Protein AF-A0A934R4I8-F1 (afdb_monomer)

Foldseek 3Di:
DDPPPPVPDDDPCPVLADPDLVQLVVLLVQCVVCDLQRDDPSSLLSNLLSLCLVPVPDDLVCLVVCPVRPCSVVSSVNLVVCCVVPVDDPSSSTSNVNSVVSVVPPPPDDDPPD

pLDDT: mean 83.49, std 18.14, range [32.69, 98.0]

Structure (mmCIF, N/CA/C/O backbone):
data_AF-A0A934R4I8-F1
#
_entry.id   AF-A0A934R4I8-F1
#
loop_
_atom_site.group_PDB
_atom_site.id
_atom_site.type_symbol
_atom_site.label_atom_id
_atom_site.label_alt_id
_atom_site.label_comp_id
_atom_site.label_asym_id
_atom_site.label_entity_id
_atom_site.label_seq_id
_atom_site.pdbx_PDB_ins_code
_atom_site.Cartn_x
_atom_site.Cartn_y
_atom_site.Cartn_z
_atom_site.occupancy
_atom_site.B_iso_or_equiv
_atom_site.auth_seq_id
_atom_site.auth_comp_id
_atom_site.auth_asym_id
_atom_site.auth_atom_id
_atom_site.pdbx_PDB_model_num
ATOM 1 N N . MET A 1 1 ? 13.982 -26.666 -5.614 1.00 43.94 1 MET A N 1
ATOM 2 C CA . MET A 1 1 ? 12.630 -26.105 -5.799 1.00 43.94 1 MET A CA 1
ATOM 3 C C . MET A 1 1 ? 12.292 -26.283 -7.261 1.00 43.94 1 MET A C 1
ATOM 5 O O . MET A 1 1 ? 13.186 -26.115 -8.076 1.00 43.94 1 MET A O 1
ATOM 9 N N . ASN A 1 2 ? 11.103 -26.797 -7.556 1.00 41.75 2 ASN A N 1
ATOM 10 C CA . ASN A 1 2 ? 10.702 -27.191 -8.901 1.00 41.75 2 ASN A CA 1
ATOM 11 C C . ASN A 1 2 ? 10.018 -25.976 -9.545 1.00 41.75 2 ASN A C 1
ATOM 13 O O . ASN A 1 2 ? 8.964 -25.569 -9.071 1.00 41.75 2 ASN A O 1
ATOM 17 N N . ASP A 1 3 ? 10.606 -25.397 -10.591 1.00 49.47 3 ASP A N 1
ATOM 18 C CA . ASP A 1 3 ? 10.116 -24.167 -11.247 1.00 49.47 3 ASP A CA 1
ATOM 19 C C . ASP A 1 3 ? 8.750 -24.338 -11.954 1.00 49.47 3 ASP A C 1
ATOM 21 O O . ASP A 1 3 ? 8.193 -23.390 -12.493 1.00 49.47 3 ASP A O 1
ATOM 25 N N . GLN A 1 4 ? 8.193 -25.554 -11.945 1.00 43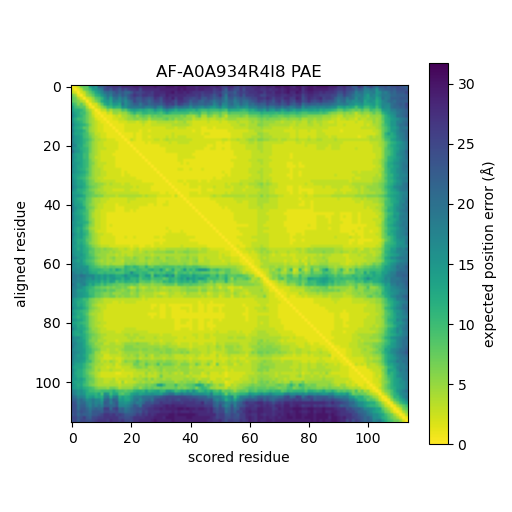.81 4 GLN A N 1
ATOM 26 C CA . GLN A 1 4 ? 6.955 -25.930 -12.630 1.00 43.81 4 GLN A CA 1
ATOM 27 C C . GLN A 1 4 ? 5.673 -25.622 -11.830 1.00 43.81 4 GLN A C 1
ATOM 29 O O . GLN A 1 4 ? 4.588 -25.686 -12.391 1.00 43.81 4 GLN A O 1
ATOM 34 N N . GLU A 1 5 ? 5.766 -25.345 -10.525 1.00 46.28 5 GLU A N 1
ATOM 35 C CA . GLU A 1 5 ? 4.587 -25.283 -9.636 1.00 46.28 5 GLU A CA 1
ATOM 36 C C . GLU A 1 5 ? 3.866 -23.919 -9.636 1.00 46.28 5 GLU A C 1
ATOM 38 O O . GLU A 1 5 ? 2.797 -23.793 -9.046 1.00 46.28 5 GLU A O 1
ATOM 43 N N . TYR A 1 6 ? 4.426 -22.902 -10.303 1.00 50.75 6 TYR A N 1
ATOM 44 C CA . TYR A 1 6 ? 3.943 -21.515 -10.230 1.00 50.75 6 TYR A CA 1
ATOM 45 C C . TYR A 1 6 ? 3.342 -20.956 -11.525 1.00 50.75 6 TYR A C 1
ATOM 47 O O . TYR A 1 6 ? 2.751 -19.880 -11.472 1.00 50.75 6 TYR A O 1
ATOM 55 N N . ASP A 1 7 ? 3.424 -21.669 -12.655 1.00 53.38 7 ASP A N 1
ATOM 56 C CA . ASP A 1 7 ? 2.754 -21.252 -13.906 1.00 53.38 7 ASP A CA 1
ATOM 57 C C . ASP A 1 7 ? 1.212 -21.292 -13.757 1.00 53.38 7 ASP A C 1
ATOM 59 O O . ASP A 1 7 ? 0.489 -20.561 -14.427 1.00 53.38 7 ASP A O 1
ATOM 63 N N . ASP A 1 8 ? 0.717 -22.077 -12.789 1.00 59.97 8 ASP A N 1
ATOM 64 C CA . ASP A 1 8 ? -0.704 -22.214 -12.440 1.00 59.97 8 ASP A CA 1
ATOM 65 C C . ASP A 1 8 ? -1.106 -21.454 -11.155 1.00 59.97 8 ASP A C 1
ATOM 67 O O . ASP A 1 8 ? -2.244 -21.584 -10.691 1.00 59.97 8 ASP A O 1
ATOM 71 N N . HIS A 1 9 ? -0.205 -20.680 -10.531 1.00 68.38 9 HIS A N 1
ATOM 72 C CA . HIS A 1 9 ? -0.544 -19.965 -9.296 1.00 68.38 9 HIS A CA 1
ATOM 73 C C . HIS A 1 9 ? -1.458 -18.773 -9.599 1.00 68.38 9 HIS A C 1
ATOM 75 O O . HIS A 1 9 ? -1.031 -17.746 -10.125 1.00 68.38 9 HIS A O 1
ATOM 81 N N . ILE A 1 10 ? -2.733 -18.922 -9.246 1.00 76.44 10 ILE A N 1
ATOM 82 C CA . ILE A 1 10 ? -3.728 -17.852 -9.283 1.00 76.44 10 ILE A CA 1
ATOM 83 C C . ILE A 1 10 ? -3.606 -17.072 -7.967 1.00 76.44 10 ILE A C 1
ATOM 85 O O . ILE A 1 10 ? -3.828 -17.683 -6.919 1.00 76.44 10 ILE A O 1
ATOM 89 N N . PRO A 1 11 ? -3.276 -15.766 -8.003 1.00 83.25 11 PRO A N 1
ATOM 90 C CA . PRO A 1 11 ? -3.239 -14.952 -6.796 1.00 83.25 11 PRO A CA 1
ATOM 91 C C . PRO A 1 11 ? -4.595 -14.932 -6.091 1.00 83.25 11 PRO A C 1
ATOM 93 O O . PRO A 1 11 ? -5.638 -14.989 -6.750 1.00 83.25 11 PRO A O 1
ATOM 96 N N . GLU A 1 12 ? -4.592 -14.803 -4.770 1.00 86.44 12 GLU A N 1
ATOM 97 C CA . GLU A 1 12 ? -5.811 -14.663 -3.970 1.00 86.44 12 GLU A CA 1
ATOM 98 C C . GLU A 1 12 ? -6.477 -13.298 -4.201 1.00 86.44 12 GLU A C 1
ATOM 100 O O . GLU A 1 12 ? -7.707 -13.210 -4.221 1.00 86.44 12 GLU A O 1
ATOM 105 N N . HIS A 1 13 ? -5.672 -12.260 -4.464 1.00 89.56 13 HIS A N 1
ATOM 106 C CA . HIS A 1 13 ? -6.137 -10.888 -4.709 1.00 89.56 13 HIS A CA 1
ATOM 107 C C . HIS A 1 13 ? -5.621 -10.294 -6.033 1.00 89.56 13 HIS A C 1
ATOM 109 O O . HIS A 1 13 ? -4.890 -9.292 -6.040 1.00 89.56 13 HIS A O 1
ATOM 115 N N . PRO A 1 14 ? -5.984 -10.868 -7.195 1.00 90.38 14 PRO A N 1
ATOM 116 C CA . PRO A 1 14 ? -5.506 -10.388 -8.490 1.00 90.38 14 PRO A CA 1
ATOM 117 C C . PRO A 1 14 ? -5.951 -8.947 -8.792 1.00 90.38 14 PRO A C 1
ATOM 119 O O . PRO A 1 14 ? -5.291 -8.244 -9.552 1.00 90.38 14 PRO A O 1
ATOM 122 N N . GLU A 1 15 ? -7.042 -8.473 -8.186 1.00 92.62 15 GLU A N 1
ATOM 123 C CA . GLU A 1 15 ? -7.557 -7.108 -8.325 1.00 92.62 15 GLU A CA 1
ATOM 124 C C . GLU A 1 15 ? -6.673 -6.029 -7.677 1.00 92.62 15 GLU A C 1
ATOM 126 O O . GLU A 1 15 ? -6.759 -4.850 -8.047 1.00 92.62 15 GLU A O 1
ATOM 131 N N . LEU A 1 16 ? -5.835 -6.422 -6.713 1.00 94.88 16 LEU A N 1
ATOM 132 C CA . LEU A 1 16 ? -4.921 -5.528 -6.002 1.00 94.88 16 LEU A CA 1
ATOM 133 C C . LEU A 1 16 ? -3.531 -5.473 -6.651 1.00 94.88 16 LEU A C 1
ATOM 135 O O . LEU A 1 16 ? -2.765 -4.546 -6.384 1.00 94.88 16 LEU A O 1
ATOM 139 N N . ILE A 1 17 ? -3.206 -6.432 -7.521 1.00 93.25 17 ILE A N 1
ATOM 140 C CA . ILE A 1 17 ? -1.904 -6.542 -8.178 1.00 93.25 17 ILE A CA 1
ATOM 141 C C . ILE A 1 17 ? -1.885 -5.673 -9.448 1.00 93.25 17 ILE A C 1
ATOM 143 O O . ILE A 1 17 ? -2.664 -5.914 -10.370 1.00 93.25 17 ILE A O 1
ATOM 147 N N . PRO A 1 18 ? -0.979 -4.681 -9.563 1.00 93.81 18 PRO A N 1
ATOM 148 C CA . PRO A 1 18 ? -0.847 -3.906 -10.793 1.00 93.81 18 PRO A CA 1
ATOM 149 C C . PRO A 1 18 ? -0.369 -4.772 -11.966 1.00 93.81 18 PRO A C 1
ATOM 151 O O . PRO A 1 18 ? 0.546 -5.587 -11.820 1.00 93.81 18 PRO A O 1
ATOM 154 N N . GLY A 1 19 ? -0.914 -4.534 -13.160 1.00 90.00 19 GLY A N 1
ATOM 155 C CA . GLY A 1 19 ? -0.504 -5.239 -14.377 1.00 90.00 19 GLY A CA 1
ATOM 156 C C . GLY A 1 19 ? 0.813 -4.729 -14.969 1.00 90.00 19 GLY A C 1
ATOM 157 O O . GLY A 1 19 ? 1.447 -5.416 -15.767 1.00 90.00 19 GLY A O 1
ATOM 158 N N . ASN A 1 20 ? 1.236 -3.511 -14.618 1.00 90.62 20 ASN A N 1
ATOM 159 C CA . ASN A 1 20 ? 2.510 -2.941 -15.051 1.00 90.62 20 ASN A CA 1
ATOM 160 C C . ASN A 1 20 ? 2.961 -1.770 -14.161 1.00 90.62 20 ASN A C 1
ATOM 162 O O . ASN A 1 20 ? 2.230 -1.267 -13.307 1.00 90.62 20 ASN A O 1
ATOM 166 N N . ARG A 1 21 ? 4.177 -1.278 -14.429 1.00 93.38 21 ARG A N 1
ATOM 167 C CA . ARG A 1 21 ? 4.795 -0.177 -13.681 1.00 93.38 21 ARG A CA 1
ATOM 168 C C . ARG A 1 21 ? 4.017 1.141 -13.758 1.00 93.38 21 ARG A C 1
ATOM 170 O O . ARG A 1 21 ? 3.999 1.879 -12.776 1.00 93.38 21 ARG A O 1
ATOM 177 N N . ALA A 1 22 ? 3.400 1.459 -14.897 1.00 95.38 22 ALA A N 1
ATOM 178 C CA . ALA A 1 22 ? 2.635 2.698 -15.043 1.00 95.38 22 ALA A CA 1
ATOM 179 C C . ALA A 1 22 ? 1.361 2.656 -14.189 1.00 95.38 22 ALA A C 1
ATOM 181 O O . ALA A 1 22 ? 1.078 3.612 -13.469 1.00 95.38 22 ALA A O 1
ATOM 182 N N . GLU A 1 23 ? 0.644 1.531 -14.200 1.00 95.94 23 GLU A N 1
ATOM 183 C CA . GLU A 1 23 ? -0.511 1.314 -13.328 1.00 95.94 23 GLU A CA 1
ATOM 184 C C . GLU A 1 23 ? -0.128 1.378 -11.845 1.00 95.94 23 GLU A C 1
ATOM 186 O O . GLU A 1 23 ? -0.816 2.039 -11.068 1.00 95.94 23 GLU A O 1
ATOM 191 N N . ALA A 1 24 ? 0.995 0.766 -11.455 1.00 95.94 24 ALA A N 1
ATOM 1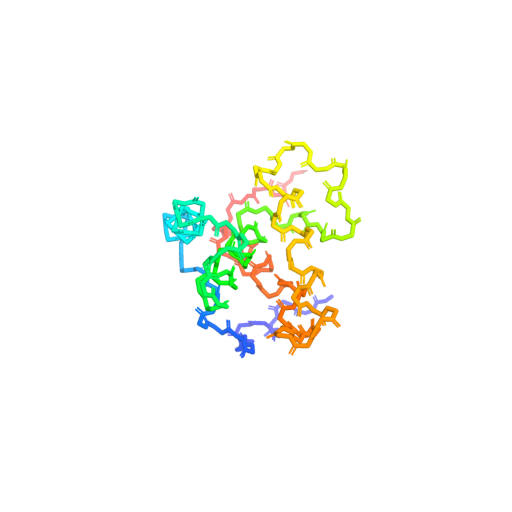92 C CA . ALA A 1 24 ? 1.466 0.815 -10.074 1.00 95.94 24 ALA A CA 1
ATOM 193 C C . ALA A 1 24 ? 1.702 2.265 -9.606 1.00 95.94 24 ALA A C 1
ATOM 195 O O . ALA A 1 24 ? 1.202 2.678 -8.559 1.00 95.94 24 ALA A O 1
ATOM 196 N N . HIS A 1 25 ? 2.381 3.086 -10.417 1.00 96.69 25 HIS A N 1
ATOM 197 C CA . HIS A 1 25 ? 2.573 4.506 -10.105 1.00 96.69 25 HIS A CA 1
ATOM 198 C C . HIS A 1 25 ? 1.257 5.296 -10.057 1.00 96.69 25 HIS A C 1
ATOM 200 O O . HIS A 1 25 ? 1.126 6.193 -9.220 1.00 96.69 25 HIS A O 1
ATOM 206 N N . LEU A 1 26 ? 0.280 4.973 -10.912 1.00 97.75 26 LEU A N 1
ATOM 207 C CA . LEU A 1 26 ? -1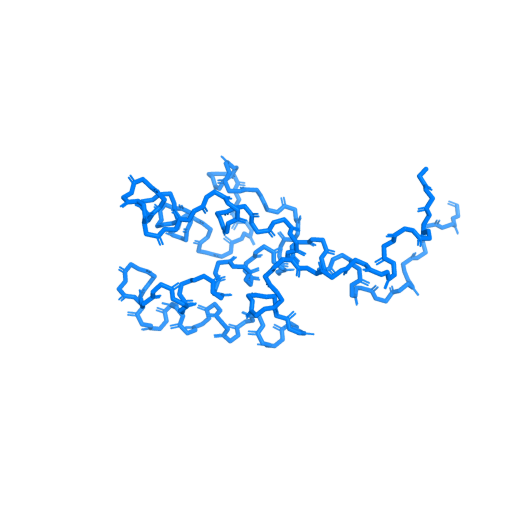.045 5.599 -10.876 1.00 97.75 26 LEU A CA 1
ATOM 208 C C . LEU A 1 26 ? -1.797 5.257 -9.586 1.00 97.75 26 LEU A C 1
ATOM 210 O O . LEU A 1 26 ? -2.387 6.154 -8.989 1.00 97.75 26 LEU A O 1
ATOM 214 N N . CYS A 1 27 ? -1.733 4.005 -9.126 1.00 97.44 27 CYS A N 1
ATOM 215 C CA . CYS A 1 27 ? -2.355 3.585 -7.869 1.00 97.44 27 CYS A CA 1
ATOM 216 C C . CYS A 1 27 ? -1.765 4.349 -6.675 1.00 97.44 27 CYS A C 1
ATOM 218 O O . CYS A 1 27 ? -2.513 4.949 -5.906 1.00 97.44 27 CYS A O 1
ATOM 220 N N . VAL A 1 28 ? -0.430 4.417 -6.573 1.00 97.31 28 VAL A N 1
ATOM 221 C CA . VAL A 1 28 ? 0.248 5.204 -5.525 1.00 97.31 28 VAL A CA 1
ATOM 222 C C . VAL A 1 28 ? -0.161 6.678 -5.600 1.00 97.31 28 VAL A C 1
ATOM 224 O O . VAL A 1 28 ? -0.533 7.278 -4.592 1.00 97.31 28 VAL A O 1
ATOM 227 N N . SER A 1 29 ? -0.153 7.254 -6.803 1.00 97.31 29 SER A N 1
ATOM 228 C CA . SER A 1 29 ? -0.509 8.662 -7.009 1.00 97.31 29 SER A CA 1
ATOM 229 C C . SER A 1 29 ? -1.955 8.962 -6.614 1.00 97.31 29 SER A C 1
ATOM 231 O O . SER A 1 29 ? -2.212 10.004 -6.018 1.00 97.31 29 SER A O 1
ATOM 233 N N . ALA A 1 30 ? -2.895 8.056 -6.895 1.00 97.56 30 ALA A N 1
ATOM 234 C CA . ALA A 1 30 ? -4.301 8.221 -6.533 1.00 97.56 30 ALA A CA 1
ATOM 235 C C . ALA A 1 30 ? -4.488 8.352 -5.013 1.00 97.56 30 ALA A C 1
ATOM 237 O O . ALA A 1 30 ? -5.152 9.283 -4.554 1.00 97.56 30 ALA A O 1
ATOM 238 N N . ALA A 1 31 ? -3.845 7.480 -4.229 1.00 97.69 31 ALA A N 1
ATOM 239 C CA . ALA A 1 31 ? -3.892 7.561 -2.771 1.00 97.69 31 ALA A CA 1
ATOM 240 C C . ALA A 1 31 ? -3.180 8.812 -2.232 1.00 97.69 31 ALA A C 1
ATOM 242 O O . ALA A 1 31 ? -3.693 9.456 -1.320 1.00 97.69 31 ALA A O 1
ATOM 243 N N . VAL A 1 32 ? -2.038 9.204 -2.810 1.00 96.62 32 VAL A N 1
ATOM 244 C CA . VAL A 1 32 ? -1.304 10.411 -2.386 1.00 96.62 32 VAL A CA 1
ATOM 245 C C . VAL A 1 32 ? -2.092 11.693 -2.681 1.00 96.62 32 VAL A C 1
ATOM 247 O O . VAL A 1 32 ? -2.162 12.565 -1.819 1.00 96.62 32 VAL A O 1
ATOM 250 N N . ILE A 1 33 ? -2.719 11.807 -3.858 1.00 97.00 33 ILE A N 1
ATOM 251 C CA . ILE A 1 33 ? -3.508 12.988 -4.256 1.00 97.00 33 ILE A CA 1
ATOM 252 C C . ILE A 1 33 ? -4.719 13.188 -3.338 1.00 97.00 33 ILE A C 1
ATOM 254 O O . ILE A 1 33 ? -5.014 14.316 -2.950 1.00 97.00 33 ILE A O 1
ATOM 258 N N . VAL A 1 34 ? -5.422 12.105 -2.996 1.00 96.88 34 VAL A N 1
ATOM 259 C CA . VAL A 1 34 ? -6.567 12.156 -2.071 1.00 96.88 34 VAL A CA 1
ATOM 260 C C . VAL A 1 34 ? -6.102 12.323 -0.619 1.00 96.88 34 VAL A C 1
ATOM 262 O O . VAL A 1 34 ? -6.778 12.960 0.188 1.00 96.88 34 VAL A O 1
ATOM 265 N N . GLY A 1 35 ? -4.935 11.771 -0.295 1.00 97.12 35 GLY A N 1
ATOM 266 C CA . GLY A 1 35 ? -4.374 11.670 1.044 1.00 97.12 35 GLY A CA 1
ATOM 267 C C . GLY A 1 35 ? -4.483 10.241 1.577 1.00 97.12 35 GLY A C 1
ATOM 268 O O . GLY A 1 35 ? -5.580 9.700 1.720 1.00 97.12 35 GLY A O 1
ATOM 269 N N . VAL A 1 36 ? -3.341 9.651 1.941 1.00 96.69 36 VAL A N 1
ATOM 270 C CA . VAL A 1 36 ? -3.203 8.237 2.356 1.00 96.69 36 VAL A CA 1
ATOM 271 C C . VAL A 1 36 ? -4.173 7.853 3.484 1.00 96.69 36 VAL A C 1
ATOM 273 O O . VAL A 1 36 ? -4.801 6.797 3.444 1.00 96.69 36 VAL A O 1
ATOM 276 N N . ARG A 1 37 ? -4.378 8.748 4.459 1.00 96.62 37 ARG A N 1
ATOM 277 C CA . ARG A 1 37 ? -5.289 8.529 5.600 1.00 96.62 37 ARG A CA 1
ATOM 278 C C . ARG A 1 37 ? -6.773 8.754 5.293 1.00 96.62 37 ARG A C 1
ATOM 280 O O . ARG A 1 37 ? -7.613 8.393 6.106 1.00 96.62 37 ARG A O 1
ATOM 287 N N . ILE A 1 38 ? -7.092 9.414 4.180 1.00 96.25 38 ILE A N 1
ATOM 288 C CA . ILE A 1 38 ? -8.449 9.896 3.866 1.00 96.25 38 ILE A CA 1
ATOM 289 C C . ILE A 1 38 ? -9.070 9.092 2.721 1.00 96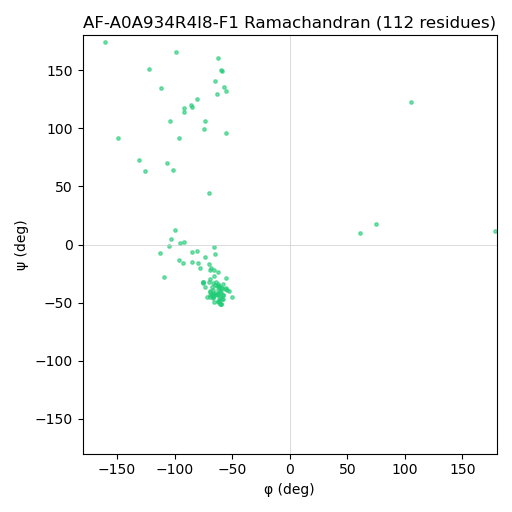.25 38 ILE A C 1
ATOM 291 O O . ILE A 1 38 ? -10.291 8.965 2.656 1.00 96.25 38 ILE A O 1
ATOM 295 N N . CYS A 1 39 ? -8.249 8.545 1.822 1.00 97.38 39 CYS A N 1
ATOM 296 C CA . CYS A 1 39 ? -8.737 7.724 0.723 1.00 97.38 39 CYS A CA 1
ATOM 297 C C . CYS A 1 39 ? -9.502 6.489 1.223 1.00 97.38 39 CYS A C 1
ATOM 299 O O . CYS A 1 39 ? -9.237 5.957 2.308 1.00 97.38 39 CYS A O 1
ATOM 301 N N . ASP A 1 40 ? -10.465 6.036 0.424 1.00 97.56 40 ASP A N 1
ATOM 302 C CA . ASP A 1 40 ? -11.226 4.828 0.727 1.00 97.56 40 ASP A CA 1
ATOM 303 C C . ASP A 1 40 ? -10.320 3.582 0.772 1.00 97.56 40 ASP A C 1
ATOM 305 O O . ASP A 1 40 ? -9.201 3.578 0.252 1.00 97.56 40 ASP A O 1
ATOM 309 N N . THR A 1 41 ? -10.800 2.516 1.414 1.00 96.75 41 THR A N 1
ATOM 310 C CA . THR A 1 41 ? -10.050 1.267 1.625 1.00 96.75 41 THR A CA 1
ATOM 311 C C . THR A 1 41 ? -9.548 0.648 0.326 1.00 96.75 41 THR A C 1
ATOM 313 O O . THR A 1 41 ? -8.429 0.149 0.280 1.00 96.75 41 THR A O 1
ATOM 316 N N . HIS A 1 42 ? -10.339 0.700 -0.745 1.00 96.50 42 HIS A N 1
ATOM 317 C CA . HIS A 1 42 ? -9.961 0.096 -2.017 1.00 96.50 42 HIS A CA 1
ATOM 318 C C . HIS A 1 42 ? -8.838 0.893 -2.696 1.00 96.50 42 HIS A C 1
ATOM 320 O O . HIS A 1 42 ? -7.834 0.315 -3.112 1.00 96.50 42 HIS A O 1
ATOM 326 N N . THR A 1 43 ? -8.953 2.223 -2.735 1.00 98.00 43 THR A N 1
ATOM 327 C CA . THR A 1 43 ? -7.885 3.114 -3.212 1.00 98.00 43 THR A CA 1
ATOM 328 C C . THR A 1 43 ? -6.601 2.924 -2.401 1.00 98.00 43 THR A C 1
ATOM 330 O O . THR A 1 43 ? -5.518 2.824 -2.983 1.00 98.00 43 THR A O 1
ATOM 333 N N . PHE A 1 44 ? -6.718 2.817 -1.073 1.00 98.00 44 PHE A N 1
ATOM 334 C CA . PHE A 1 44 ? -5.586 2.549 -0.191 1.00 98.00 44 PHE A CA 1
ATOM 335 C C . PHE A 1 44 ? -4.915 1.206 -0.508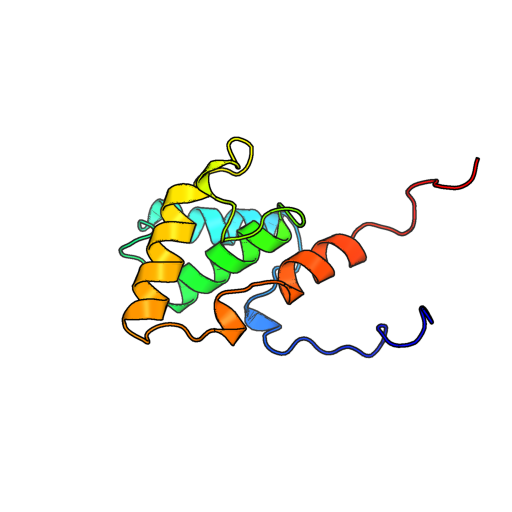 1.00 98.00 44 PHE A C 1
ATOM 337 O O . PHE A 1 44 ? -3.706 1.175 -0.725 1.00 98.00 44 PHE A O 1
ATOM 344 N N . LEU A 1 45 ? -5.680 0.112 -0.586 1.00 97.31 45 LEU A N 1
ATOM 345 C CA . LEU A 1 45 ? -5.139 -1.228 -0.824 1.00 97.31 45 LEU A CA 1
ATOM 346 C C . LEU A 1 45 ? -4.448 -1.342 -2.185 1.00 97.31 45 LEU A C 1
ATOM 348 O O . LEU A 1 45 ? -3.337 -1.865 -2.247 1.00 97.31 45 LEU A O 1
ATOM 352 N N . LYS A 1 46 ? -5.026 -0.777 -3.256 1.00 97.69 46 LYS A N 1
ATOM 353 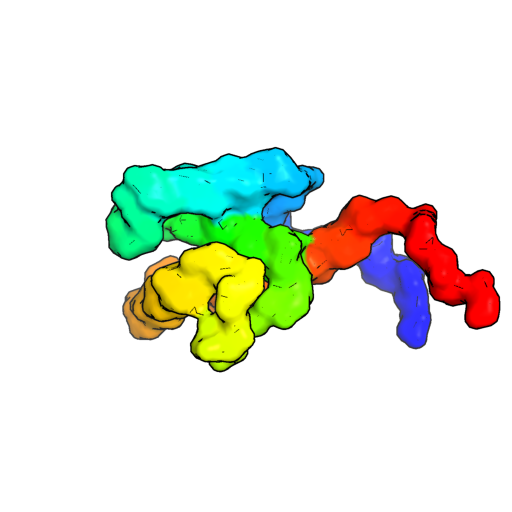C CA . LYS A 1 46 ? -4.361 -0.753 -4.572 1.00 97.69 46 LYS A CA 1
ATOM 354 C C . LYS A 1 46 ? -3.034 0.004 -4.532 1.00 97.69 46 LYS A C 1
ATOM 356 O O . LYS A 1 46 ? -2.062 -0.416 -5.153 1.00 97.69 46 LYS A O 1
ATOM 361 N N . ALA A 1 47 ? -2.975 1.124 -3.814 1.00 97.25 47 ALA A N 1
ATOM 362 C CA . ALA A 1 47 ? -1.742 1.888 -3.654 1.00 97.25 47 ALA A CA 1
ATOM 363 C C . ALA A 1 47 ? -0.707 1.151 -2.789 1.00 97.25 47 ALA A C 1
ATOM 365 O O . ALA A 1 47 ? 0.473 1.127 -3.133 1.00 97.25 47 ALA A O 1
ATOM 366 N N . TRP A 1 48 ? -1.152 0.515 -1.706 1.00 96.94 48 TRP A N 1
ATOM 367 C CA . TRP A 1 48 ? -0.310 -0.265 -0.804 1.00 96.94 48 TRP A CA 1
ATOM 368 C C . TRP A 1 48 ? 0.334 -1.459 -1.513 1.00 96.94 48 TRP A C 1
ATOM 370 O O . TRP A 1 48 ? 1.554 -1.627 -1.486 1.00 96.94 48 TRP A O 1
ATOM 380 N N . TRP A 1 49 ? -0.467 -2.227 -2.250 1.00 96.31 49 TRP A N 1
ATOM 381 C CA . TRP A 1 49 ? 0.010 -3.356 -3.043 1.00 96.31 49 TRP A CA 1
ATOM 382 C C . TRP A 1 49 ? 0.898 -2.908 -4.207 1.00 96.31 49 TRP A C 1
ATOM 384 O O . TRP A 1 49 ? 1.885 -3.569 -4.531 1.00 96.31 49 TRP A O 1
ATOM 394 N N . ALA A 1 50 ? 0.632 -1.734 -4.785 1.00 96.00 50 ALA A N 1
ATOM 395 C CA . ALA A 1 50 ? 1.516 -1.142 -5.780 1.00 96.00 50 ALA A CA 1
ATOM 396 C C . ALA A 1 50 ? 2.902 -0.768 -5.226 1.00 96.00 50 ALA A C 1
ATOM 398 O O . ALA A 1 50 ? 3.878 -0.866 -5.969 1.00 96.00 50 ALA A O 1
ATOM 399 N N . ILE A 1 51 ? 3.026 -0.381 -3.949 1.00 94.62 51 ILE A N 1
ATOM 400 C CA . ILE A 1 51 ? 4.336 -0.147 -3.314 1.00 94.62 51 ILE A CA 1
ATOM 401 C C . ILE A 1 51 ? 5.115 -1.460 -3.225 1.00 94.62 51 ILE A C 1
ATOM 403 O O . ILE A 1 51 ? 6.252 -1.512 -3.691 1.00 94.62 51 ILE A O 1
ATOM 407 N N . ALA A 1 52 ? 4.500 -2.529 -2.716 1.00 92.56 52 ALA A N 1
ATOM 408 C CA . ALA A 1 52 ? 5.140 -3.846 -2.659 1.00 92.56 52 ALA A CA 1
ATOM 409 C C . ALA A 1 52 ? 5.539 -4.356 -4.057 1.00 92.56 52 ALA A C 1
ATOM 411 O O . ALA A 1 52 ? 6.624 -4.906 -4.236 1.00 92.56 52 ALA A O 1
ATOM 412 N N . TRP A 1 53 ? 4.713 -4.095 -5.076 1.00 93.94 53 TRP A N 1
ATOM 413 C CA . TRP A 1 53 ? 5.032 -4.425 -6.466 1.00 93.94 53 TRP A CA 1
ATOM 414 C C . TRP A 1 53 ? 6.213 -3.602 -7.016 1.00 93.94 53 TRP A C 1
ATOM 416 O O . TRP A 1 53 ? 7.107 -4.127 -7.676 1.00 93.94 53 TRP A O 1
ATOM 426 N N . LEU A 1 54 ? 6.257 -2.292 -6.755 1.00 93.25 54 LEU A N 1
ATOM 427 C CA . LEU A 1 54 ? 7.345 -1.424 -7.226 1.00 93.25 54 LEU A CA 1
ATOM 428 C C . LEU A 1 54 ? 8.676 -1.712 -6.518 1.00 93.25 54 LEU A C 1
ATOM 430 O O . LEU A 1 54 ? 9.739 -1.513 -7.118 1.00 93.25 54 LEU A O 1
ATOM 434 N N . TYR A 1 55 ? 8.603 -2.177 -5.272 1.00 91.81 55 TYR A N 1
ATOM 435 C CA . TYR A 1 55 ? 9.730 -2.392 -4.374 1.00 91.81 55 TYR A CA 1
ATOM 436 C C . TYR A 1 55 ? 9.640 -3.792 -3.746 1.00 91.81 55 TYR A C 1
ATOM 438 O O . TYR A 1 55 ? 9.374 -3.911 -2.558 1.00 91.81 55 TYR A O 1
ATOM 446 N N . PRO A 1 56 ? 9.902 -4.876 -4.498 1.00 87.19 56 PRO A N 1
ATOM 447 C CA . PRO A 1 56 ? 9.677 -6.247 -4.022 1.00 87.19 56 PRO A CA 1
ATOM 448 C C . PRO A 1 56 ? 10.563 -6.690 -2.841 1.00 87.19 56 PRO A C 1
ATOM 450 O O . PRO A 1 56 ? 10.355 -7.767 -2.297 1.00 87.19 56 PRO A O 1
ATOM 453 N N . GLY A 1 57 ? 11.557 -5.886 -2.445 1.00 84.69 57 GLY A N 1
ATOM 454 C CA . GLY A 1 57 ? 12.353 -6.093 -1.226 1.00 84.69 57 GLY A CA 1
ATOM 455 C C . GLY A 1 57 ? 11.848 -5.315 -0.006 1.00 84.69 57 GLY A C 1
ATOM 456 O O . GLY A 1 57 ? 12.482 -5.360 1.042 1.00 84.69 57 GLY A O 1
ATOM 457 N N . PHE A 1 58 ? 10.756 -4.563 -0.144 1.00 87.62 58 PHE A N 1
ATOM 458 C CA . PHE A 1 58 ? 10.152 -3.807 0.943 1.00 87.62 58 PHE A CA 1
ATOM 459 C C . PHE A 1 58 ? 9.294 -4.728 1.814 1.00 87.62 58 PHE A C 1
ATOM 461 O O . PHE A 1 58 ? 8.370 -5.375 1.321 1.00 87.62 58 PHE A O 1
ATOM 468 N N . HIS A 1 59 ? 9.579 -4.744 3.115 1.00 85.56 59 HIS A N 1
ATOM 469 C CA . HIS A 1 59 ? 8.763 -5.424 4.112 1.00 85.56 59 HIS A CA 1
ATOM 470 C C . HIS A 1 59 ? 8.089 -4.389 5.029 1.00 85.56 59 HIS A C 1
ATOM 472 O O . HIS A 1 59 ? 8.781 -3.478 5.498 1.00 85.56 59 HIS A O 1
ATOM 478 N N . PRO A 1 60 ? 6.779 -4.513 5.332 1.00 85.88 60 PRO A N 1
ATOM 479 C CA . PRO A 1 60 ? 6.072 -3.550 6.178 1.00 85.88 60 PRO A CA 1
ATOM 480 C C . PRO A 1 60 ? 6.732 -3.356 7.547 1.00 85.88 60 PRO A C 1
ATOM 482 O O . PRO A 1 60 ? 6.842 -2.231 8.017 1.00 85.88 60 PRO A O 1
ATOM 485 N N . ASP A 1 61 ? 7.267 -4.411 8.162 1.00 86.94 61 ASP A N 1
ATOM 486 C CA . ASP A 1 61 ? 7.914 -4.303 9.481 1.00 86.94 61 ASP A CA 1
ATOM 487 C C . ASP A 1 61 ? 9.238 -3.505 9.451 1.00 86.94 61 ASP A C 1
ATOM 489 O O . ASP A 1 61 ? 9.656 -2.946 10.468 1.00 86.94 61 ASP A O 1
ATOM 493 N N . ASP A 1 62 ? 9.859 -3.371 8.274 1.00 84.19 62 ASP A N 1
ATOM 494 C CA . ASP A 1 62 ? 11.147 -2.697 8.071 1.00 84.19 62 ASP A CA 1
ATOM 495 C C . ASP A 1 62 ? 10.997 -1.260 7.543 1.00 84.19 62 ASP A C 1
ATOM 497 O O . ASP A 1 62 ? 11.974 -0.611 7.147 1.00 84.19 62 ASP A O 1
ATOM 501 N N . TYR A 1 63 ? 9.781 -0.704 7.568 1.00 78.38 63 TYR A N 1
ATOM 502 C CA . TYR A 1 63 ? 9.488 0.612 6.988 1.00 78.38 63 TYR A CA 1
ATOM 503 C C . TYR A 1 63 ? 10.365 1.750 7.529 1.00 78.38 63 TYR A C 1
ATOM 505 O O . TYR A 1 63 ? 10.642 2.718 6.824 1.00 78.38 63 TYR A O 1
ATOM 513 N N . ARG A 1 64 ? 10.845 1.639 8.774 1.00 75.56 64 ARG A N 1
ATOM 514 C CA . ARG A 1 64 ? 11.723 2.639 9.409 1.00 75.56 64 ARG A CA 1
ATOM 515 C C . ARG A 1 64 ? 13.131 2.681 8.819 1.00 75.56 64 ARG A C 1
ATOM 517 O O . ARG A 1 64 ? 13.847 3.644 9.066 1.00 75.56 64 ARG A O 1
ATOM 524 N N . GLN A 1 65 ? 13.521 1.645 8.084 1.00 70.25 65 GLN A N 1
ATOM 525 C CA . GLN A 1 65 ? 14.837 1.497 7.461 1.00 70.25 65 GLN A CA 1
ATOM 526 C C . GLN A 1 65 ? 14.779 1.745 5.943 1.00 70.25 65 GLN A C 1
ATOM 528 O O . GLN A 1 65 ? 15.797 1.679 5.263 1.00 70.25 65 GLN A O 1
ATOM 533 N N . SER A 1 66 ? 13.589 2.033 5.405 1.00 73.12 66 SER A N 1
ATOM 534 C CA . SER A 1 66 ? 13.305 2.043 3.968 1.00 73.12 66 SER A CA 1
ATOM 535 C C . SER A 1 66 ? 13.283 3.466 3.388 1.00 73.12 66 SER A C 1
ATOM 537 O O . SER A 1 66 ? 12.235 3.932 2.935 1.00 73.12 66 SER A O 1
ATOM 539 N N . GLU A 1 67 ? 14.423 4.171 3.408 1.00 72.88 67 GLU A N 1
ATOM 540 C CA . GLU A 1 67 ? 14.534 5.543 2.864 1.00 72.88 67 GLU A CA 1
ATOM 541 C C . GLU A 1 67 ? 14.342 5.605 1.336 1.00 72.88 67 GLU A C 1
ATOM 543 O O . GLU A 1 67 ? 13.848 6.602 0.812 1.00 72.88 67 GLU A O 1
ATOM 548 N N . ASP A 1 68 ? 14.653 4.516 0.626 1.00 80.75 68 ASP A N 1
ATOM 549 C CA . ASP A 1 68 ? 14.545 4.421 -0.838 1.00 80.75 68 ASP A CA 1
ATOM 550 C C . ASP A 1 68 ? 13.117 4.144 -1.346 1.00 80.75 68 ASP A C 1
ATOM 552 O O . ASP A 1 68 ? 12.871 4.145 -2.557 1.00 80.75 68 ASP A O 1
ATOM 556 N N . VAL A 1 69 ? 12.164 3.900 -0.438 1.00 84.31 69 VAL A N 1
ATOM 557 C CA . VAL A 1 69 ? 10.761 3.624 -0.766 1.00 84.31 69 VAL A CA 1
ATOM 558 C C . VAL A 1 69 ? 9.928 4.873 -0.458 1.00 84.31 69 VAL A C 1
ATOM 560 O O . VAL A 1 69 ? 9.683 5.180 0.713 1.00 84.31 69 VAL A O 1
ATOM 563 N N . PRO A 1 70 ? 9.466 5.617 -1.479 1.00 83.62 70 PRO A N 1
ATOM 564 C CA . PRO A 1 70 ? 8.683 6.827 -1.277 1.00 83.62 70 PRO A CA 1
ATOM 565 C C . PRO A 1 70 ? 7.426 6.552 -0.456 1.00 83.62 70 PRO A C 1
ATOM 567 O O . PRO A 1 70 ? 6.703 5.593 -0.719 1.00 83.62 70 PRO A O 1
ATOM 570 N N . TYR A 1 71 ? 7.152 7.428 0.513 1.00 86.25 71 TYR A N 1
ATOM 571 C CA . TYR A 1 71 ? 5.961 7.373 1.370 1.00 86.25 71 TYR A CA 1
ATOM 572 C C . TYR A 1 71 ? 5.835 6.093 2.222 1.00 86.25 71 TYR A C 1
ATOM 574 O O . TYR A 1 71 ? 4.802 5.895 2.860 1.00 86.25 71 TYR A O 1
ATOM 582 N N . SER A 1 72 ? 6.875 5.249 2.291 1.00 87.12 72 SER A N 1
ATOM 583 C CA . SER A 1 72 ? 6.864 3.954 2.995 1.00 87.12 72 SER A CA 1
ATOM 584 C C . SER A 1 72 ? 6.338 4.063 4.419 1.00 87.12 72 SER A C 1
ATOM 586 O O . SER A 1 72 ? 5.463 3.298 4.819 1.00 87.12 72 SER A O 1
ATOM 588 N N . LYS A 1 73 ? 6.800 5.068 5.165 1.00 90.75 73 LYS A N 1
ATOM 589 C CA . LYS A 1 73 ? 6.329 5.347 6.520 1.00 90.75 73 LYS A CA 1
ATOM 590 C C . LYS A 1 73 ? 4.836 5.650 6.585 1.00 90.75 73 LYS A C 1
ATOM 592 O O . LYS A 1 73 ? 4.137 5.045 7.388 1.00 90.75 73 LYS A O 1
ATOM 597 N N . GLU A 1 74 ? 4.355 6.573 5.762 1.00 93.38 74 GLU A N 1
ATOM 598 C CA . GLU A 1 74 ? 2.961 7.024 5.804 1.00 93.38 74 GLU A CA 1
ATOM 599 C C . GLU A 1 74 ? 1.996 5.900 5.425 1.00 93.38 74 GLU A C 1
ATOM 601 O O . GLU A 1 74 ? 0.990 5.697 6.105 1.00 93.38 74 GLU A O 1
ATOM 606 N N . PHE A 1 75 ? 2.327 5.140 4.379 1.00 95.12 75 PHE A N 1
ATOM 607 C CA . PHE A 1 75 ? 1.533 3.990 3.959 1.00 95.12 75 PHE A CA 1
ATOM 608 C C . PHE A 1 75 ? 1.559 2.862 4.985 1.00 95.12 75 PHE A C 1
ATOM 610 O O . PHE A 1 75 ? 0.507 2.313 5.293 1.00 95.12 75 PHE A O 1
ATOM 617 N N . THR A 1 76 ? 2.723 2.548 5.557 1.00 94.94 76 THR A N 1
ATOM 618 C CA . THR A 1 76 ? 2.837 1.462 6.539 1.00 94.94 76 THR A CA 1
ATOM 619 C C . THR A 1 76 ? 2.096 1.782 7.831 1.00 94.94 76 THR A C 1
ATOM 621 O O . THR A 1 76 ? 1.345 0.953 8.336 1.00 94.94 76 THR A O 1
ATOM 624 N N . GLU A 1 77 ? 2.272 2.994 8.366 1.00 95.06 77 GLU A N 1
ATOM 625 C CA . GLU A 1 77 ? 1.559 3.421 9.574 1.00 95.06 77 GLU A CA 1
ATOM 626 C C . GLU A 1 77 ? 0.044 3.381 9.369 1.00 95.06 77 GLU A C 1
ATOM 628 O O . GLU A 1 77 ? -0.699 3.016 10.279 1.00 95.06 77 GLU A O 1
ATOM 633 N N . GLU A 1 78 ? -0.425 3.745 8.178 1.00 96.94 78 GLU A N 1
ATOM 634 C CA . GLU A 1 78 ? -1.842 3.679 7.855 1.00 96.94 78 GLU A CA 1
ATOM 635 C C . GLU A 1 78 ? -2.331 2.242 7.628 1.00 96.94 78 GLU A C 1
ATOM 637 O O . GLU A 1 78 ? -3.431 1.917 8.072 1.00 96.94 78 GLU A O 1
ATOM 642 N N . ALA A 1 79 ? -1.521 1.368 7.022 1.00 96.12 79 ALA A N 1
ATOM 643 C CA . ALA A 1 79 ? -1.842 -0.048 6.860 1.00 96.12 79 ALA A CA 1
ATOM 644 C C . ALA A 1 79 ? -2.035 -0.711 8.229 1.00 96.12 79 ALA A C 1
ATOM 646 O O . ALA A 1 79 ? -3.091 -1.287 8.491 1.00 96.12 79 ALA A O 1
ATOM 647 N N . PHE A 1 80 ? -1.079 -0.534 9.147 1.00 95.62 80 PHE A N 1
ATOM 648 C CA . PHE A 1 80 ? -1.207 -1.059 10.506 1.00 95.62 80 PHE A CA 1
ATOM 649 C C . PHE A 1 80 ? -2.394 -0.450 11.251 1.00 95.62 80 PHE A C 1
ATOM 651 O O . PHE A 1 80 ? -3.166 -1.194 11.845 1.00 95.62 80 PHE A O 1
ATOM 658 N N . ARG A 1 81 ? -2.628 0.867 11.148 1.00 97.00 81 ARG A N 1
ATOM 659 C CA . ARG A 1 81 ? -3.807 1.498 11.767 1.00 97.00 81 ARG A CA 1
ATOM 660 C C . ARG A 1 81 ? -5.118 0.884 11.260 1.00 97.00 81 ARG A C 1
ATOM 662 O O . ARG A 1 81 ? -6.031 0.669 12.054 1.00 97.00 81 ARG A O 1
ATOM 669 N N . ARG A 1 82 ? -5.243 0.639 9.949 1.00 97.31 82 ARG A N 1
ATOM 670 C CA . ARG A 1 82 ? -6.434 0.013 9.346 1.00 97.31 82 ARG A CA 1
ATOM 671 C C . ARG A 1 82 ? -6.580 -1.449 9.773 1.00 97.31 82 ARG A C 1
ATOM 673 O O . ARG A 1 82 ? -7.704 -1.879 10.023 1.00 97.31 82 ARG A O 1
ATOM 680 N N . ALA A 1 83 ? -5.476 -2.183 9.913 1.00 96.25 83 ALA A N 1
ATOM 681 C CA . ALA A 1 83 ? -5.481 -3.564 10.395 1.00 96.25 83 ALA A CA 1
ATOM 682 C C . ALA A 1 83 ? -5.908 -3.646 11.869 1.00 96.25 83 ALA A C 1
ATOM 684 O O . ALA A 1 83 ? -6.794 -4.420 12.222 1.00 96.25 83 ALA A O 1
ATOM 685 N N . GLU A 1 84 ? -5.364 -2.770 12.718 1.00 96.56 84 GLU A N 1
ATOM 686 C CA . GLU A 1 84 ? -5.688 -2.686 14.149 1.00 96.56 84 GLU A CA 1
ATOM 687 C C . GLU A 1 84 ? -7.182 -2.448 14.414 1.00 96.56 84 GLU A C 1
ATOM 689 O O . GLU A 1 84 ? -7.724 -2.956 15.396 1.00 96.56 84 GLU A O 1
ATOM 694 N N . ILE A 1 85 ? -7.865 -1.696 13.542 1.00 96.56 85 ILE A N 1
ATOM 695 C CA . ILE A 1 85 ? -9.314 -1.455 13.649 1.00 96.56 85 ILE A CA 1
ATOM 696 C C . ILE A 1 85 ? -10.168 -2.462 12.860 1.00 96.56 85 ILE A C 1
ATOM 698 O O . ILE A 1 85 ? -11.392 -2.325 12.833 1.00 96.56 85 ILE A O 1
ATOM 702 N N . GLY A 1 86 ? -9.547 -3.452 12.212 1.00 95.06 86 GLY A N 1
ATOM 703 C CA . GLY A 1 86 ? -10.221 -4.495 11.434 1.00 95.06 86 GLY A CA 1
ATOM 704 C C . GLY A 1 86 ? -10.771 -4.047 10.075 1.00 95.06 86 GLY A C 1
ATOM 705 O O . GLY A 1 86 ? -11.633 -4.724 9.517 1.00 95.06 86 GLY A O 1
ATOM 706 N N . GLU A 1 87 ? -10.315 -2.911 9.543 1.00 96.00 87 GLU A N 1
ATOM 707 C CA . GLU A 1 87 ? -10.697 -2.421 8.211 1.00 96.00 87 GLU A CA 1
ATOM 708 C C . GLU A 1 87 ? -9.990 -3.207 7.095 1.00 96.00 87 GLU A C 1
ATOM 710 O O . GLU A 1 87 ? -10.570 -3.439 6.034 1.00 96.00 87 GLU A O 1
ATOM 715 N N . ILE A 1 88 ? -8.757 -3.650 7.351 1.00 94.50 88 ILE A N 1
ATOM 716 C CA . ILE A 1 88 ? -8.023 -4.583 6.492 1.00 94.50 88 ILE A CA 1
ATOM 717 C C . ILE A 1 88 ? -7.646 -5.826 7.297 1.00 94.50 88 ILE A C 1
ATOM 719 O O . ILE A 1 88 ? -7.494 -5.766 8.516 1.00 94.50 88 ILE A O 1
ATOM 723 N N . LYS A 1 89 ? -7.530 -6.957 6.610 1.00 90.12 89 LYS A N 1
ATOM 724 C CA . LYS A 1 89 ? -7.168 -8.248 7.194 1.00 90.12 89 LYS A CA 1
ATOM 725 C C . LYS A 1 89 ? -5.681 -8.541 6.979 1.00 90.12 89 LYS A C 1
ATOM 727 O O . LYS A 1 89 ? -5.031 -7.905 6.152 1.00 90.12 89 LYS A O 1
ATOM 732 N N . ASP A 1 90 ? -5.164 -9.524 7.709 1.00 84.25 90 ASP A N 1
ATOM 733 C CA . ASP A 1 90 ? -3.749 -9.910 7.657 1.00 84.25 90 ASP A CA 1
ATOM 734 C C . ASP A 1 90 ? -3.315 -10.424 6.271 1.00 84.25 90 ASP A C 1
ATOM 736 O O . ASP A 1 90 ? -2.190 -10.157 5.849 1.00 84.25 90 ASP A O 1
ATOM 740 N N . ASP A 1 91 ? -4.215 -11.100 5.546 1.00 84.38 91 ASP A N 1
ATOM 741 C CA . ASP A 1 91 ? -4.007 -11.600 4.175 1.00 84.38 91 ASP 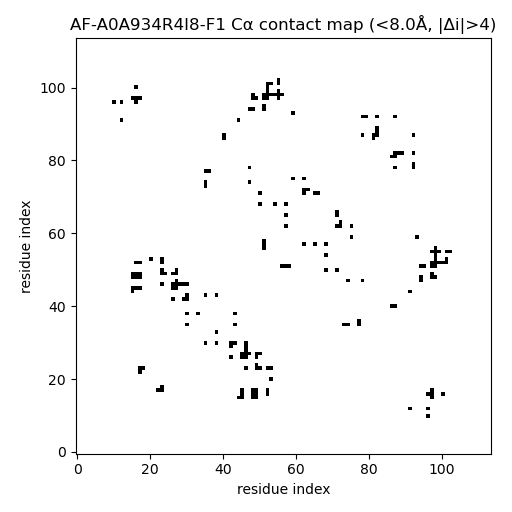A CA 1
ATOM 742 C C . ASP A 1 91 ? -3.729 -10.467 3.172 1.00 84.38 91 ASP A C 1
ATOM 744 O O . ASP A 1 91 ? -2.881 -10.603 2.293 1.00 84.38 91 ASP A O 1
ATOM 748 N N . VAL A 1 92 ? -4.365 -9.307 3.354 1.00 90.44 92 VAL A N 1
ATOM 749 C CA . VAL A 1 92 ? -4.159 -8.119 2.510 1.00 90.44 92 VAL A CA 1
ATOM 750 C C . VAL A 1 92 ? -3.149 -7.115 3.071 1.00 90.44 92 VAL A C 1
ATOM 752 O O . VAL A 1 92 ? -2.711 -6.215 2.346 1.00 90.44 92 VAL A O 1
ATOM 755 N N . LEU A 1 93 ? -2.767 -7.252 4.345 1.00 90.75 93 LEU A N 1
ATOM 756 C CA . LEU A 1 93 ? -1.754 -6.415 4.992 1.00 90.75 93 LEU A CA 1
ATOM 757 C C . LEU A 1 93 ? -0.363 -6.699 4.416 1.00 90.75 93 LEU A C 1
ATOM 759 O O . LEU A 1 93 ? 0.371 -5.762 4.087 1.00 90.75 93 LEU A O 1
ATOM 763 N N . TYR A 1 94 ? -0.019 -7.976 4.253 1.00 88.25 94 TYR A N 1
ATOM 764 C CA . TYR A 1 94 ? 1.257 -8.403 3.689 1.00 88.25 94 TYR A CA 1
ATOM 765 C C . TYR A 1 94 ? 1.097 -8.702 2.198 1.00 88.25 94 TYR A C 1
ATOM 767 O O . TYR A 1 94 ? 0.805 -9.824 1.802 1.00 88.25 94 TYR A O 1
ATOM 775 N N . ALA A 1 95 ? 1.329 -7.688 1.359 1.00 87.50 95 ALA A N 1
ATOM 776 C CA . ALA A 1 95 ? 1.210 -7.743 -0.104 1.00 87.50 95 ALA A CA 1
ATOM 777 C C . ALA A 1 95 ? 2.312 -8.588 -0.799 1.00 87.50 95 ALA A C 1
ATOM 779 O O . ALA A 1 95 ? 2.899 -8.178 -1.806 1.00 87.50 95 ALA A O 1
ATOM 780 N N . ALA A 1 96 ? 2.621 -9.769 -0.254 1.00 86.00 96 ALA A N 1
ATOM 781 C CA . ALA A 1 96 ? 3.662 -10.674 -0.732 1.00 86.00 96 ALA A CA 1
ATOM 782 C C . ALA A 1 96 ? 3.392 -11.160 -2.165 1.00 86.00 96 ALA A C 1
ATOM 784 O O . ALA A 1 96 ? 4.323 -11.242 -2.964 1.00 86.00 96 ALA A O 1
ATOM 785 N N . GLU A 1 97 ? 2.126 -11.398 -2.524 1.00 87.12 97 GLU A N 1
ATOM 786 C CA . GLU A 1 97 ? 1.736 -11.773 -3.889 1.00 87.12 97 GLU A CA 1
ATOM 787 C C . GLU A 1 97 ? 2.130 -10.698 -4.909 1.00 87.12 97 GLU A C 1
ATOM 789 O O . GLU A 1 97 ? 2.665 -11.010 -5.972 1.00 87.12 97 GLU A O 1
ATOM 794 N N . ALA A 1 98 ? 1.949 -9.418 -4.567 1.00 85.56 98 ALA A N 1
ATOM 795 C CA . ALA A 1 98 ? 2.328 -8.304 -5.429 1.00 85.56 98 ALA A CA 1
ATOM 796 C C . ALA A 1 98 ? 3.855 -8.192 -5.588 1.00 85.56 98 ALA A C 1
ATOM 798 O O . ALA A 1 98 ? 4.347 -8.010 -6.706 1.00 85.56 98 ALA A O 1
ATOM 799 N N . ALA A 1 99 ? 4.609 -8.346 -4.494 1.00 86.44 99 ALA A N 1
ATOM 800 C CA . ALA A 1 99 ? 6.072 -8.358 -4.527 1.00 86.44 99 ALA A CA 1
ATOM 801 C C . ALA A 1 99 ? 6.608 -9.523 -5.375 1.00 86.44 99 ALA A C 1
ATOM 803 O O . ALA A 1 99 ? 7.472 -9.331 -6.234 1.00 86.44 99 ALA A O 1
ATOM 804 N N . HIS A 1 100 ? 6.054 -10.724 -5.196 1.00 83.94 100 HIS A N 1
ATOM 805 C CA . HIS A 1 100 ? 6.404 -11.889 -6.000 1.00 83.94 100 HIS A CA 1
ATOM 806 C C . HIS A 1 100 ? 6.062 -11.662 -7.475 1.00 83.94 100 HIS A C 1
ATOM 808 O O . HIS A 1 100 ? 6.932 -11.824 -8.331 1.00 83.94 100 HIS A O 1
ATOM 814 N N . HIS A 1 101 ? 4.844 -11.211 -7.789 1.00 82.88 101 HIS A N 1
ATOM 815 C CA . HIS A 1 101 ? 4.414 -10.932 -9.161 1.00 82.88 101 HIS A CA 1
ATOM 816 C C . HIS A 1 101 ? 5.357 -9.956 -9.887 1.00 82.88 101 HIS A C 1
ATOM 818 O O . HIS A 1 101 ? 5.690 -10.159 -11.055 1.00 82.88 101 HIS A O 1
ATOM 824 N N . ALA A 1 102 ? 5.867 -8.932 -9.195 1.00 81.62 102 ALA A N 1
ATOM 825 C CA . ALA A 1 102 ? 6.849 -8.008 -9.761 1.00 81.62 102 ALA A CA 1
ATOM 826 C C . ALA A 1 102 ? 8.194 -8.665 -10.109 1.00 81.62 102 ALA A C 1
ATOM 828 O O . ALA A 1 102 ? 8.841 -8.272 -11.083 1.00 81.62 102 ALA A O 1
ATOM 829 N N . VAL A 1 103 ? 8.635 -9.650 -9.321 1.00 79.06 103 VAL A N 1
ATOM 830 C CA . VAL A 1 103 ? 9.857 -10.421 -9.599 1.00 79.06 103 VAL A CA 1
ATOM 831 C C . VAL A 1 103 ? 9.662 -11.313 -10.826 1.00 79.06 103 VAL A C 1
ATOM 833 O O . VAL A 1 103 ? 10.559 -11.366 -11.665 1.00 79.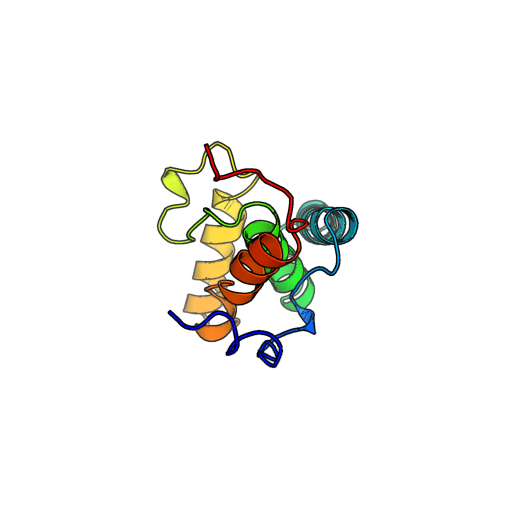06 103 VAL A O 1
ATOM 836 N N . TRP A 1 104 ? 8.489 -11.935 -10.974 1.00 71.94 104 TRP A N 1
ATOM 837 C CA . TRP A 1 104 ? 8.165 -12.830 -12.092 1.00 71.94 104 TRP A CA 1
ATOM 838 C C . TRP A 1 104 ? 7.888 -12.104 -13.418 1.00 71.94 104 TRP A C 1
ATOM 840 O O . TRP A 1 104 ? 8.238 -12.617 -14.477 1.00 71.94 104 TRP A O 1
ATOM 850 N N . LEU A 1 105 ? 7.321 -10.890 -13.387 1.00 66.06 105 LEU A N 1
ATOM 851 C CA . LEU A 1 105 ? 7.121 -10.063 -14.589 1.00 66.06 105 LEU A CA 1
ATOM 852 C C . LEU A 1 105 ? 8.412 -9.438 -15.139 1.00 66.06 105 LEU A C 1
ATOM 854 O O . LEU A 1 105 ? 8.403 -8.886 -16.246 1.00 66.06 105 LEU A O 1
ATOM 858 N N . LYS A 1 106 ? 9.532 -9.489 -14.406 1.00 52.75 106 LYS A N 1
ATOM 859 C CA . LYS A 1 106 ? 10.821 -9.142 -15.010 1.00 52.75 106 LYS A CA 1
ATOM 860 C C . LYS A 1 106 ? 11.102 -10.163 -16.114 1.00 52.75 106 LYS A C 1
ATOM 862 O O . LYS A 1 106 ? 11.023 -11.360 -15.851 1.00 52.75 106 LYS A O 1
ATOM 867 N N . PRO A 1 107 ? 11.439 -9.728 -17.341 1.00 40.66 107 PRO A N 1
ATOM 868 C CA . PRO A 1 107 ? 11.737 -10.666 -18.408 1.00 40.66 107 PRO A CA 1
ATOM 869 C C . PRO A 1 107 ? 12.853 -11.600 -17.942 1.00 40.66 107 PRO A C 1
ATOM 871 O O . PRO A 1 107 ? 13.873 -11.135 -17.424 1.00 40.66 107 PRO A O 1
ATOM 874 N N . ILE A 1 108 ? 12.657 -12.906 -18.138 1.00 43.16 108 ILE A N 1
ATOM 875 C CA . ILE A 1 108 ? 13.718 -13.910 -18.055 1.00 43.16 108 ILE A CA 1
ATOM 876 C C . ILE A 1 108 ? 14.809 -13.458 -19.034 1.00 43.16 108 ILE A C 1
ATOM 878 O O . ILE A 1 108 ? 14.698 -13.615 -20.248 1.00 43.16 108 ILE A O 1
ATOM 882 N N . GLY A 1 109 ? 15.808 -12.766 -18.495 1.00 38.38 109 GLY A N 1
ATOM 883 C CA . GLY A 1 109 ? 16.787 -12.017 -19.276 1.00 38.38 109 GLY A CA 1
ATOM 88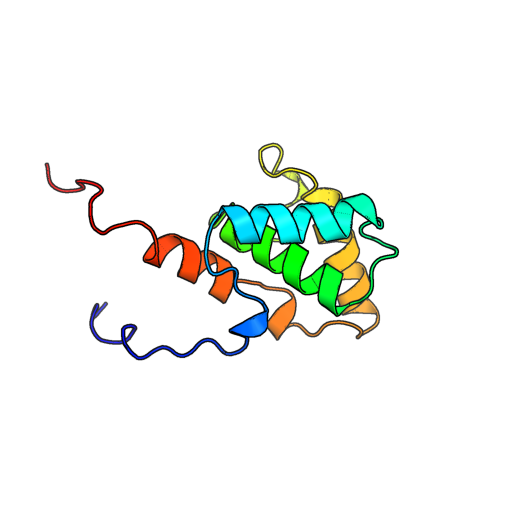4 C C . GLY A 1 109 ? 17.820 -11.257 -18.442 1.00 38.38 109 GLY A C 1
ATOM 885 O O . GLY A 1 109 ? 18.553 -10.441 -18.994 1.00 38.38 109 GLY A O 1
ATOM 886 N N . SER A 1 110 ? 17.922 -11.509 -17.132 1.00 32.69 110 SER A N 1
ATOM 887 C CA . SER A 1 110 ? 19.110 -11.129 -16.360 1.00 32.69 110 SER A CA 1
ATOM 888 C C . SER A 1 110 ? 20.091 -12.306 -16.352 1.00 32.69 110 SER A C 1
ATOM 890 O O . SER A 1 110 ? 19.746 -13.374 -15.847 1.00 32.69 110 SER A O 1
ATOM 892 N N . PRO A 1 111 ? 21.303 -12.154 -16.917 1.00 40.47 111 PRO A N 1
ATOM 893 C CA . PRO A 1 111 ? 22.287 -13.221 -16.953 1.00 40.47 111 PRO A CA 1
ATOM 894 C C . PRO A 1 111 ? 22.890 -13.388 -15.556 1.00 40.47 111 PRO A C 1
ATOM 896 O O . PRO A 1 111 ? 23.791 -12.658 -15.146 1.00 40.47 111 PRO A O 1
ATOM 899 N N . HIS A 1 112 ? 22.409 -14.379 -14.817 1.00 35.91 112 HIS A N 1
ATOM 900 C CA . HIS A 1 112 ? 23.213 -15.060 -13.806 1.00 35.91 112 HIS A CA 1
ATOM 901 C C . HIS A 1 112 ? 23.586 -16.439 -14.338 1.00 35.91 112 HIS A C 1
ATOM 903 O O . HIS A 1 112 ? 23.089 -17.471 -13.908 1.00 35.91 112 HIS A O 1
ATOM 909 N N . ALA A 1 113 ? 24.465 -16.406 -15.337 1.00 37.53 113 ALA A N 1
ATOM 910 C CA . ALA A 1 113 ? 25.336 -17.504 -15.712 1.00 37.53 113 ALA A CA 1
ATOM 911 C C . ALA A 1 113 ? 26.617 -16.890 -16.293 1.00 37.53 113 ALA A C 1
ATOM 913 O O . ALA A 1 113 ? 26.689 -16.556 -17.476 1.00 37.53 113 ALA A O 1
ATOM 914 N N . SER A 1 114 ? 27.602 -16.666 -15.429 1.00 38.50 114 SER A N 1
ATOM 915 C CA . SER A 1 114 ? 29.034 -16.640 -15.746 1.00 38.50 114 SER A CA 1
ATOM 916 C C . SER A 1 114 ? 29.791 -16.965 -14.469 1.00 38.50 114 SER A C 1
ATOM 918 O O . SER A 1 114 ? 29.494 -16.303 -13.451 1.00 38.50 114 SER A O 1
#

Secondary structure (DSSP, 8-state):
--TTSSTT---S-TTTS-SSHHHHHHHHHHHHHH-TTTS-HHHHHHHHHHHHHH-TT--GGGGGG-TTSTTHHHHHHHHHHHHHTTSS-HHHHS-HHHHHHHHHTS-S------

Solvent-accessible surface area (backbone atoms only — not comparable to full-atom values): 6778 Å² total; per-residue (Å²): 134,74,87,76,73,59,87,77,63,76,66,95,57,61,90,36,41,57,93,44,73,67,53,19,53,49,30,36,46,53,18,58,75,66,28,69,89,69,40,55,70,66,49,36,47,31,16,53,21,13,47,23,29,77,35,58,86,64,50,75,91,48,32,92,75,37,82,90,42,84,64,34,54,64,54,41,56,46,50,51,53,34,38,78,73,64,77,42,53,74,79,71,67,58,38,54,68,23,16,50,49,43,61,65,70,47,71,96,76,74,89,87,79,131

Organism: NCBI:txid1144680

Radius of gyration: 14.77 Å; Cα contacts (8 Å, |Δi|>4): 109; chains: 1; bounding box: 40×40×33 Å

Mean predicted aligned error: 7.43 Å

Sequence (114 aa):
MNDQEYDDHIPEHPELIPGNRAEAHLCVSAAVIVGVRICDTHTFLKAWWAIAWLYPGFHPDDYRQSEDVPYSKEFTEEAFRRAEIGEIKDDVLYAAEAAHHAVWLKPIGSPHAS

Nearest PDB structures (foldseek):
  2v75-assembly1_A  TM=3.088E-01  e=1.077E+00  Saccharomyces cerevisiae